Protein AF-A0A5Q4YXV3-F1 (afdb_monomer_lite)

Secondary structure (DSSP, 8-state):
--EEEEE--GGGHHHHHHHHHHHHHHHHHHHT----TTS-----GGGGTHHHH-TT---EEEEE--

Organism: NCBI:txid80852

Sequence (66 aa):
MEVSLVKINAESRHILENLFPYYIYDMSEYMGWFPNENGHFSFNKSSLDVYWERVDHAPYFTLKMS

Radius of gyration: 14.0 Å; chains: 1; bounding box: 31×24×39 Å

Foldseek 3Di:
DDKDWDWQDPVNLVVCQVCVQVVLVVCCVPVVDAAPPVRTSDDDSVVCVCCVPDPPHIDIDIDDDD

pLDDT: mean 93.58, std 5.07, range [67.44, 97.31]

Structure (mmCIF, N/CA/C/O backbone):
data_AF-A0A5Q4YXV3-F1
#
_entry.id   AF-A0A5Q4YXV3-F1
#
loop_
_atom_site.group_PDB
_atom_site.id
_atom_site.type_symbol
_atom_site.label_atom_id
_atom_site.label_alt_id
_atom_site.label_comp_id
_atom_site.label_asym_id
_atom_site.label_entity_id
_atom_site.label_seq_id
_atom_site.pdbx_PDB_ins_code
_atom_site.Cartn_x
_atom_site.Cartn_y
_atom_site.Cartn_z
_atom_site.occupancy
_atom_site.B_iso_or_equiv
_atom_site.auth_seq_id
_atom_site.auth_comp_id
_atom_site.auth_asym_id
_atom_site.auth_atom_id
_atom_site.pdbx_PDB_model_num
ATOM 1 N N . MET A 1 1 ? 7.164 -2.760 22.979 1.00 67.44 1 MET A N 1
ATOM 2 C CA . MET A 1 1 ? 6.751 -1.817 21.920 1.00 67.44 1 MET A CA 1
ATOM 3 C C . MET A 1 1 ? 5.340 -2.199 21.537 1.00 67.44 1 MET A C 1
ATOM 5 O O . MET A 1 1 ? 5.162 -3.297 21.030 1.00 67.44 1 MET A O 1
ATOM 9 N N . GLU A 1 2 ? 4.358 -1.369 21.880 1.00 86.38 2 GLU A N 1
ATOM 10 C CA . GLU A 1 2 ? 2.946 -1.667 21.629 1.00 86.38 2 GLU A CA 1
ATOM 11 C C . GLU A 1 2 ? 2.525 -1.029 20.300 1.00 86.38 2 GLU A C 1
ATOM 13 O O . GLU A 1 2 ? 2.799 0.146 20.037 1.00 86.38 2 GLU A O 1
ATOM 18 N N . VAL A 1 3 ? 1.944 -1.840 19.420 1.00 89.12 3 VAL A N 1
ATOM 19 C CA . VAL A 1 3 ? 1.500 -1.435 18.085 1.00 89.12 3 VAL A CA 1
ATOM 20 C C . VAL A 1 3 ? 0.032 -1.796 17.970 1.00 89.12 3 VAL A C 1
ATOM 22 O O . VAL A 1 3 ? -0.372 -2.888 18.365 1.00 89.12 3 VAL A O 1
ATOM 25 N N . SER A 1 4 ? -0.751 -0.887 17.402 1.00 93.81 4 SER A N 1
ATOM 26 C CA . SER A 1 4 ? -2.152 -1.139 17.083 1.00 93.81 4 SER A CA 1
ATOM 27 C C . SER A 1 4 ? -2.364 -1.208 15.582 1.00 93.81 4 SER A C 1
ATOM 29 O O . SER A 1 4 ? -1.699 -0.514 14.808 1.00 93.81 4 SER A O 1
ATOM 31 N N . LEU A 1 5 ? -3.297 -2.070 15.183 1.00 94.88 5 LEU A N 1
ATOM 32 C CA . LEU A 1 5 ? -3.758 -2.176 13.809 1.00 94.88 5 LEU A CA 1
ATOM 33 C C . LEU A 1 5 ? -5.085 -1.441 13.682 1.00 94.88 5 LEU A C 1
ATOM 35 O O . LEU A 1 5 ? -6.071 -1.808 14.322 1.00 94.88 5 LEU A O 1
ATOM 39 N N . VAL A 1 6 ? -5.115 -0.423 12.830 1.00 95.62 6 VAL A N 1
ATOM 40 C CA . VAL A 1 6 ? -6.332 0.327 12.514 1.00 95.62 6 VAL A CA 1
ATOM 41 C C . VAL A 1 6 ? -6.742 -0.004 11.089 1.00 95.62 6 VAL A C 1
ATOM 43 O O . VAL A 1 6 ? -5.985 0.251 10.154 1.00 95.62 6 VAL A O 1
ATOM 46 N N . LYS A 1 7 ? -7.928 -0.600 10.916 1.00 96.12 7 LYS A N 1
ATOM 47 C CA . LYS A 1 7 ? -8.447 -0.958 9.589 1.00 96.12 7 LYS A CA 1
ATOM 48 C C . LYS A 1 7 ? -8.613 0.305 8.743 1.00 96.12 7 LYS A C 1
ATOM 50 O O . LYS A 1 7 ? -9.196 1.282 9.209 1.00 96.1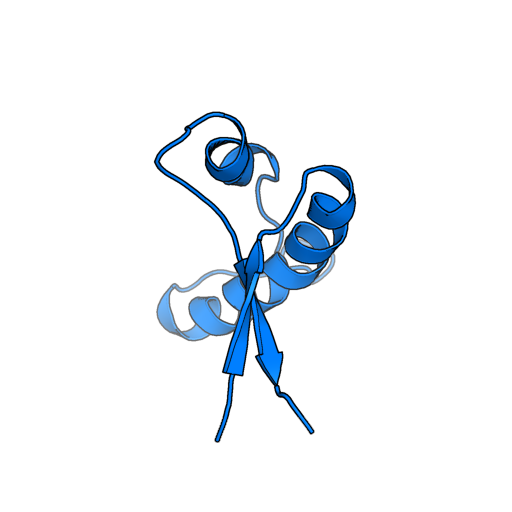2 7 LYS A O 1
ATOM 55 N N . ILE A 1 8 ? -8.147 0.273 7.498 1.00 97.31 8 ILE A N 1
ATOM 56 C CA . ILE A 1 8 ? -8.275 1.407 6.578 1.00 97.31 8 ILE A CA 1
ATOM 57 C C . ILE A 1 8 ? -9.669 1.364 5.947 1.00 97.31 8 ILE A C 1
ATOM 59 O O . ILE A 1 8 ? -10.003 0.458 5.180 1.00 97.31 8 ILE A O 1
ATOM 63 N N . ASN A 1 9 ? -10.506 2.341 6.286 1.00 94.94 9 ASN A N 1
ATOM 64 C CA . ASN A 1 9 ? -11.814 2.510 5.660 1.00 94.94 9 ASN A CA 1
ATOM 65 C C . ASN A 1 9 ? -11.685 3.165 4.269 1.00 94.94 9 ASN A C 1
ATOM 67 O O . ASN A 1 9 ? -10.624 3.669 3.898 1.00 94.94 9 ASN A O 1
ATOM 71 N N . ALA A 1 10 ? -12.770 3.159 3.490 1.00 93.31 10 ALA A N 1
ATOM 72 C CA . ALA A 1 10 ? -12.775 3.738 2.144 1.00 93.31 10 ALA A CA 1
ATOM 73 C C . ALA A 1 10 ? -12.423 5.240 2.141 1.00 93.31 10 ALA A C 1
ATOM 75 O O . ALA A 1 10 ? -11.728 5.708 1.244 1.00 93.31 10 ALA A O 1
ATOM 76 N N . GLU A 1 11 ? -12.829 5.984 3.173 1.00 96.25 11 GLU A N 1
ATOM 77 C CA . GLU A 1 11 ? -12.532 7.417 3.334 1.00 96.25 11 GLU A CA 1
ATOM 78 C C . GLU A 1 11 ? -11.021 7.680 3.453 1.00 96.25 11 GLU A C 1
ATOM 80 O O . GLU A 1 11 ? -10.498 8.655 2.913 1.00 96.25 11 GLU A O 1
ATOM 85 N N . SER A 1 12 ? -10.298 6.766 4.102 1.00 96.62 12 SER A N 1
ATOM 86 C CA . SER A 1 12 ? -8.855 6.859 4.346 1.00 96.62 12 SER A CA 1
ATOM 87 C C . SER A 1 12 ? -8.012 6.187 3.258 1.00 96.62 12 SER A C 1
ATOM 89 O O . SER A 1 12 ? -6.784 6.210 3.332 1.00 96.62 12 SER A O 1
ATOM 91 N N . ARG A 1 13 ? -8.637 5.607 2.223 1.00 96.44 13 ARG A N 1
ATOM 92 C CA . ARG A 1 13 ? -7.949 4.917 1.117 1.00 96.44 13 ARG A CA 1
ATOM 93 C C . ARG A 1 13 ? -6.878 5.782 0.455 1.00 96.44 13 ARG A C 1
ATOM 95 O O . ARG A 1 13 ? -5.788 5.297 0.171 1.00 96.44 13 ARG A O 1
ATOM 102 N N . HIS A 1 14 ? -7.168 7.065 0.251 1.00 96.69 14 HIS A N 1
ATOM 103 C CA . HIS A 1 14 ? -6.240 8.006 -0.378 1.00 96.69 14 HIS A CA 1
ATOM 104 C C . HIS A 1 14 ? -4.905 8.127 0.382 1.00 96.69 14 HIS A C 1
ATOM 106 O O . HIS A 1 14 ? -3.868 8.357 -0.233 1.00 96.69 14 HIS A O 1
ATOM 112 N N . ILE A 1 15 ? -4.907 7.924 1.705 1.00 96.69 15 ILE A N 1
ATOM 113 C CA . ILE A 1 15 ? -3.689 7.932 2.522 1.00 96.69 15 ILE A CA 1
ATOM 114 C C . ILE A 1 15 ? -2.815 6.731 2.153 1.00 96.69 15 ILE A C 1
ATOM 116 O O . ILE A 1 15 ? -1.626 6.906 1.899 1.00 96.69 15 ILE A O 1
ATOM 120 N N . LEU A 1 16 ? -3.397 5.527 2.051 1.00 96.69 16 LEU A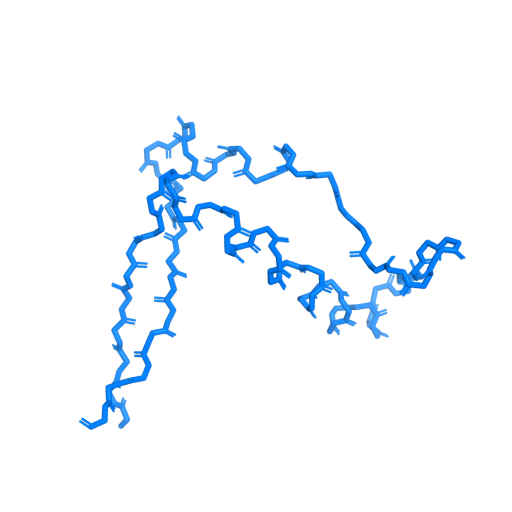 N 1
ATOM 121 C CA . LEU A 1 16 ? -2.667 4.341 1.593 1.00 96.69 16 LEU A CA 1
ATOM 122 C C . LEU A 1 16 ? -2.123 4.547 0.177 1.00 96.69 16 LEU A C 1
ATOM 124 O O . LEU A 1 16 ? -0.960 4.254 -0.070 1.00 96.69 16 LEU A O 1
ATOM 128 N N . GLU A 1 17 ? -2.936 5.078 -0.737 1.00 96.81 17 GLU A N 1
ATOM 129 C CA . GLU A 1 17 ? -2.514 5.327 -2.119 1.00 96.81 17 GLU A CA 1
ATOM 130 C C . GLU A 1 17 ? -1.340 6.305 -2.217 1.00 96.81 17 GLU A C 1
ATOM 132 O O . GLU A 1 17 ? -0.475 6.130 -3.070 1.00 96.81 17 GLU A O 1
ATOM 137 N N . ASN A 1 18 ? -1.292 7.309 -1.340 1.00 95.94 18 ASN A N 1
ATOM 138 C CA . ASN A 1 18 ? -0.187 8.262 -1.275 1.00 95.94 18 ASN A CA 1
ATOM 139 C C . ASN A 1 18 ? 1.076 7.648 -0.655 1.00 95.94 18 ASN A C 1
ATOM 141 O O . ASN A 1 18 ? 2.182 8.066 -0.987 1.00 95.94 18 ASN A O 1
ATOM 145 N N . LEU A 1 19 ? 0.923 6.659 0.231 1.00 95.38 19 LEU A N 1
ATOM 146 C CA . LEU A 1 19 ? 2.044 5.940 0.839 1.00 95.38 19 LEU A CA 1
ATOM 147 C C . LEU A 1 19 ? 2.587 4.820 -0.061 1.00 95.38 19 LEU A C 1
ATOM 149 O O . LEU A 1 19 ? 3.771 4.498 0.005 1.00 95.38 19 LEU A O 1
ATOM 153 N N . PHE A 1 20 ? 1.744 4.238 -0.916 1.00 96.00 20 PHE A N 1
ATOM 154 C CA . PHE A 1 20 ? 2.083 3.071 -1.732 1.00 96.00 20 PHE A CA 1
ATOM 155 C C . PHE A 1 20 ? 3.356 3.230 -2.596 1.00 96.00 20 PHE A C 1
ATOM 157 O O . PHE A 1 20 ? 4.165 2.300 -2.620 1.00 96.00 20 PHE A O 1
ATOM 164 N N . PRO A 1 21 ? 3.618 4.394 -3.231 1.00 95.88 21 PRO A N 1
ATOM 165 C CA . PRO A 1 21 ? 4.853 4.639 -3.977 1.00 95.88 21 PRO A CA 1
ATOM 166 C C . PRO A 1 21 ? 6.136 4.413 -3.174 1.00 95.88 21 PRO A C 1
ATOM 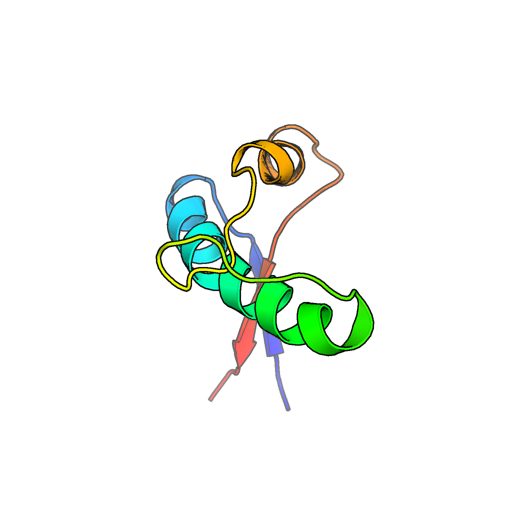168 O O . PRO A 1 21 ? 7.131 3.973 -3.743 1.00 95.88 21 PRO A O 1
ATOM 171 N N . TYR A 1 22 ? 6.129 4.663 -1.860 1.00 95.38 22 TYR A N 1
ATOM 172 C CA . TYR A 1 22 ? 7.307 4.447 -1.016 1.00 95.38 22 TYR A CA 1
ATOM 173 C C . TYR A 1 22 ? 7.611 2.960 -0.813 1.00 95.38 22 TYR A C 1
ATOM 175 O O . TYR A 1 22 ? 8.777 2.582 -0.783 1.00 95.38 22 TYR A O 1
ATOM 183 N N . TYR A 1 23 ? 6.587 2.104 -0.752 1.00 94.44 23 TYR A N 1
ATOM 184 C CA . TYR A 1 23 ? 6.789 0.651 -0.723 1.00 94.44 23 TYR A CA 1
ATOM 185 C C . TYR A 1 23 ? 7.337 0.135 -2.057 1.00 94.44 23 TYR A C 1
ATOM 187 O O . TYR A 1 23 ? 8.167 -0.767 -2.081 1.00 94.44 23 TYR A O 1
ATOM 195 N N . ILE A 1 24 ? 6.892 0.715 -3.176 1.00 95.56 24 ILE A N 1
ATOM 196 C CA . ILE A 1 24 ? 7.419 0.373 -4.504 1.00 95.56 24 ILE A CA 1
ATOM 197 C C . ILE A 1 24 ? 8.872 0.818 -4.628 1.00 95.56 24 ILE A C 1
ATOM 199 O O . ILE A 1 24 ? 9.680 0.055 -5.143 1.00 95.56 24 ILE A O 1
ATOM 203 N N . TYR A 1 25 ? 9.205 2.014 -4.140 1.00 95.94 25 TYR A N 1
ATOM 204 C CA . TYR A 1 25 ? 10.582 2.495 -4.074 1.00 95.94 25 TYR A CA 1
ATOM 205 C C . TYR A 1 25 ? 11.476 1.539 -3.275 1.00 95.94 25 TYR A C 1
ATOM 207 O O . TYR A 1 25 ? 12.511 1.124 -3.785 1.00 95.94 25 TYR A O 1
ATOM 215 N N . ASP A 1 26 ? 11.051 1.122 -2.082 1.00 95.62 26 ASP A N 1
ATOM 216 C CA . ASP A 1 26 ? 11.808 0.180 -1.247 1.00 95.62 26 ASP A CA 1
ATOM 217 C C . ASP A 1 26 ? 12.018 -1.174 -1.953 1.00 95.62 26 ASP A C 1
ATOM 219 O O . ASP A 1 26 ? 13.125 -1.701 -2.024 1.00 95.62 26 ASP A O 1
ATOM 223 N N . MET A 1 27 ? 10.974 -1.702 -2.601 1.00 94.75 27 MET A N 1
ATOM 224 C CA . MET A 1 27 ? 11.079 -2.935 -3.391 1.00 94.75 27 MET A CA 1
ATOM 225 C C . MET A 1 27 ? 11.893 -2.765 -4.683 1.00 94.75 27 MET A C 1
ATOM 227 O O . MET A 1 27 ? 12.448 -3.740 -5.191 1.00 94.75 27 MET A O 1
ATOM 231 N N . SER A 1 28 ? 11.971 -1.553 -5.238 1.00 95.25 28 SER A N 1
ATOM 232 C CA . SER A 1 28 ? 12.604 -1.300 -6.536 1.00 95.25 28 SER A CA 1
ATOM 233 C C . SER A 1 28 ? 14.084 -1.678 -6.566 1.00 95.25 28 SER A C 1
ATOM 235 O O . SER A 1 28 ? 14.552 -2.150 -7.604 1.00 95.25 28 SER A O 1
ATOM 237 N N . GLU A 1 29 ? 14.771 -1.575 -5.421 1.00 92.88 29 GLU A N 1
ATOM 238 C CA . GLU A 1 29 ? 16.169 -1.983 -5.236 1.00 92.88 29 GLU A CA 1
ATOM 239 C C . GLU A 1 29 ? 16.399 -3.446 -5.642 1.00 92.88 29 GLU A C 1
ATOM 241 O O . GLU A 1 29 ? 17.418 -3.777 -6.247 1.00 92.88 29 GLU A O 1
ATOM 246 N N . TYR A 1 30 ? 15.420 -4.312 -5.375 1.00 94.62 30 TYR A N 1
ATOM 247 C CA . TYR A 1 30 ? 15.506 -5.749 -5.640 1.00 94.62 30 TYR A CA 1
ATOM 248 C C . TYR A 1 30 ? 14.768 -6.172 -6.910 1.00 94.62 30 TYR A C 1
ATOM 250 O O . TYR A 1 30 ? 15.105 -7.187 -7.517 1.00 94.62 30 TYR A O 1
ATOM 258 N N . MET A 1 31 ? 13.756 -5.405 -7.318 1.00 93.06 31 MET A N 1
ATOM 259 C CA . MET A 1 31 ? 12.857 -5.768 -8.416 1.00 93.06 31 MET A CA 1
ATOM 260 C C . MET A 1 31 ? 13.272 -5.177 -9.770 1.00 93.06 31 MET A C 1
ATOM 262 O O . MET A 1 31 ? 12.688 -5.535 -10.794 1.00 93.06 31 MET A O 1
ATOM 266 N N . GLY A 1 32 ? 14.256 -4.271 -9.798 1.00 91.94 32 GLY A N 1
ATOM 267 C CA . GLY A 1 32 ? 14.675 -3.586 -11.024 1.00 91.94 32 GLY A CA 1
ATOM 268 C C . GLY A 1 32 ? 13.593 -2.656 -11.579 1.00 91.94 32 GLY A C 1
ATOM 269 O O . GLY A 1 32 ? 13.491 -2.470 -12.791 1.00 91.94 32 GLY A O 1
ATOM 270 N N . TRP A 1 33 ? 12.740 -2.114 -10.705 1.00 94.31 33 TRP A N 1
ATOM 271 C CA . TRP A 1 33 ? 11.708 -1.157 -11.090 1.00 94.31 33 TRP A CA 1
ATOM 272 C C . TRP A 1 33 ? 12.292 0.248 -11.180 1.00 94.31 33 TRP A C 1
ATOM 274 O O . TRP A 1 33 ? 13.076 0.664 -10.334 1.00 94.31 33 TRP A O 1
ATOM 284 N N . PHE A 1 34 ? 11.873 0.995 -12.196 1.00 94.50 34 PHE A N 1
ATOM 285 C CA . PHE A 1 34 ? 12.324 2.363 -12.420 1.00 94.50 34 PHE A CA 1
ATOM 286 C C . PHE A 1 34 ? 11.167 3.342 -12.211 1.00 94.50 34 PHE A C 1
ATOM 288 O O . PHE A 1 34 ? 10.012 2.990 -12.481 1.00 94.50 34 PHE A O 1
ATOM 295 N N . PRO A 1 35 ? 11.449 4.569 -11.742 1.00 95.44 35 PRO A N 1
ATOM 29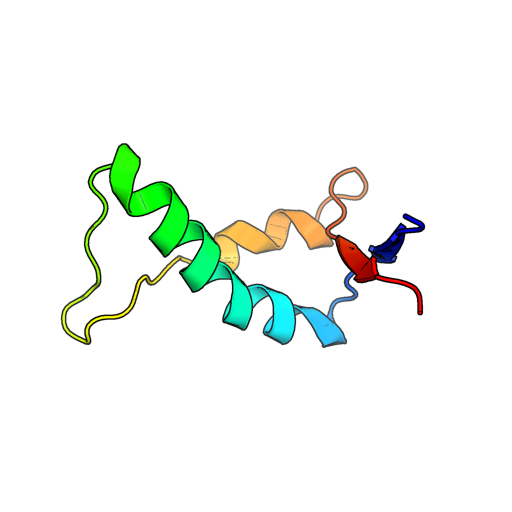6 C CA . PRO A 1 35 ? 10.440 5.612 -11.704 1.00 95.44 35 PRO A CA 1
ATOM 297 C C . PRO A 1 35 ? 9.988 5.964 -13.127 1.00 95.44 35 PRO A C 1
ATOM 299 O O . PRO A 1 35 ? 10.701 5.738 -14.107 1.00 95.44 35 PRO A O 1
ATOM 302 N N . ASN A 1 36 ? 8.797 6.543 -13.242 1.00 94.38 36 ASN A N 1
ATOM 303 C CA . ASN A 1 36 ? 8.312 7.084 -14.507 1.00 94.38 36 ASN A CA 1
ATOM 304 C C . ASN A 1 36 ? 9.077 8.359 -14.916 1.00 94.38 36 ASN A C 1
ATOM 306 O O . ASN A 1 36 ? 9.949 8.842 -14.196 1.00 94.38 36 ASN A O 1
ATOM 310 N N . GLU A 1 37 ? 8.711 8.938 -16.060 1.00 96.12 37 GLU A N 1
ATOM 311 C CA . GLU A 1 37 ? 9.365 10.127 -16.635 1.00 96.12 37 GLU A CA 1
ATOM 312 C C . GLU A 1 37 ? 9.366 11.358 -15.709 1.00 96.12 37 GLU A C 1
ATOM 314 O O . GLU A 1 37 ? 10.226 12.224 -15.839 1.00 96.12 37 GLU A O 1
ATOM 319 N N . ASN A 1 38 ? 8.451 11.418 -14.737 1.00 94.94 38 ASN A N 1
ATOM 320 C CA . ASN A 1 38 ? 8.374 12.493 -13.744 1.00 94.94 38 ASN A CA 1
ATOM 321 C C . ASN A 1 38 ? 9.158 12.181 -12.456 1.00 94.94 38 ASN A C 1
ATOM 323 O O . ASN A 1 38 ? 9.064 12.926 -11.484 1.00 94.94 38 ASN A O 1
ATOM 327 N N . GLY A 1 39 ? 9.892 11.066 -12.411 1.00 93.31 39 GLY A N 1
ATOM 328 C CA . GLY A 1 39 ? 10.638 10.633 -11.230 1.00 93.31 39 GLY A CA 1
ATOM 329 C C . GLY A 1 39 ? 9.781 9.959 -10.153 1.00 93.31 39 GLY A C 1
ATOM 330 O O . GLY A 1 39 ? 10.244 9.801 -9.027 1.00 93.31 39 GLY A O 1
ATOM 331 N N . HIS A 1 40 ? 8.545 9.545 -10.460 1.00 93.00 40 HIS A N 1
ATOM 332 C CA . HIS A 1 40 ? 7.649 8.912 -9.485 1.00 93.00 40 HIS A CA 1
ATOM 333 C C . HIS A 1 40 ? 7.556 7.391 -9.660 1.00 93.00 40 HIS A C 1
ATOM 335 O O . HIS A 1 40 ? 7.382 6.888 -10.770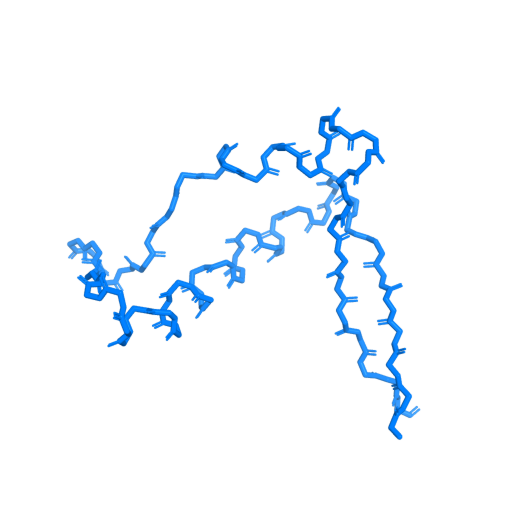 1.00 93.00 40 HIS A O 1
ATOM 341 N N . PHE A 1 41 ? 7.548 6.657 -8.545 1.00 95.44 41 PHE A N 1
ATOM 342 C CA . PHE A 1 41 ? 7.185 5.237 -8.512 1.00 95.44 41 PHE A CA 1
ATOM 343 C C . PHE A 1 41 ? 5.662 5.076 -8.555 1.00 95.44 41 PHE A C 1
ATOM 345 O O . PHE A 1 41 ? 4.980 5.000 -7.536 1.00 95.44 41 PHE A O 1
ATOM 352 N N . SER A 1 42 ? 5.115 5.095 -9.769 1.00 92.81 42 SER A N 1
ATOM 353 C CA . SER A 1 42 ? 3.676 4.979 -10.009 1.00 92.81 42 SER A CA 1
ATOM 354 C C . SER A 1 42 ? 3.180 3.535 -9.980 1.00 92.81 42 SER A C 1
ATOM 356 O O . SER A 1 42 ? 3.912 2.601 -10.292 1.00 92.81 42 SER 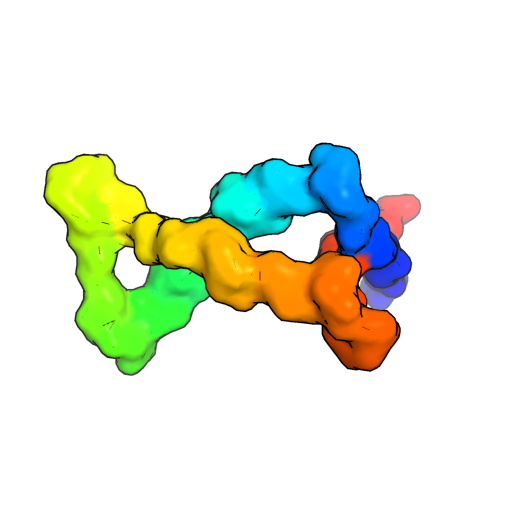A O 1
ATOM 358 N N . PHE A 1 43 ? 1.892 3.371 -9.691 1.00 94.25 43 PHE A N 1
ATOM 359 C CA . PHE A 1 43 ? 1.193 2.090 -9.731 1.00 94.25 43 PHE A CA 1
ATOM 360 C C . PHE A 1 43 ? -0.246 2.269 -10.205 1.00 94.25 43 PHE A C 1
ATOM 362 O O . PHE A 1 43 ? -0.796 3.372 -10.175 1.00 94.25 43 PHE A O 1
ATOM 369 N N . ASN A 1 44 ? -0.866 1.170 -10.631 1.00 95.12 44 ASN A N 1
ATOM 370 C CA . ASN A 1 44 ? -2.291 1.155 -10.930 1.00 95.12 44 ASN A CA 1
ATOM 371 C C . ASN A 1 44 ? -3.093 1.144 -9.621 1.00 95.12 44 ASN A C 1
ATOM 373 O O . ASN A 1 44 ? -3.131 0.120 -8.950 1.00 95.12 44 ASN A O 1
ATOM 377 N N . LYS A 1 45 ? -3.773 2.245 -9.284 1.00 94.69 45 LYS A N 1
ATOM 378 C CA . LYS A 1 45 ? -4.586 2.354 -8.058 1.00 94.69 45 LYS A CA 1
ATOM 379 C C . LYS A 1 45 ? -5.661 1.276 -7.930 1.00 94.69 45 LYS A C 1
ATOM 381 O O . LYS A 1 45 ? -5.955 0.861 -6.812 1.00 94.69 45 LYS A O 1
ATOM 386 N N . SER A 1 46 ? -6.202 0.792 -9.048 1.00 96.38 46 SER A N 1
ATOM 387 C CA . SER A 1 46 ? -7.196 -0.284 -9.036 1.00 96.38 46 SER A CA 1
ATOM 388 C C . SER A 1 46 ? -6.636 -1.629 -8.576 1.00 96.38 46 SER A C 1
ATOM 390 O O . SER A 1 46 ? -7.399 -2.501 -8.178 1.00 96.38 46 SER A O 1
ATOM 392 N N . SER A 1 47 ? -5.309 -1.813 -8.534 1.00 94.69 47 SER A N 1
ATOM 393 C CA . SER A 1 47 ? -4.727 -3.015 -7.919 1.00 94.69 47 SER A CA 1
ATOM 394 C C . SER A 1 47 ? -5.041 -3.124 -6.422 1.00 94.69 47 SER A C 1
ATOM 396 O O . SER A 1 47 ? -4.977 -4.219 -5.867 1.00 94.69 47 SER A O 1
ATOM 398 N N . LEU A 1 48 ? -5.404 -2.010 -5.776 1.00 95.81 48 LEU A N 1
ATOM 399 C CA . LEU A 1 48 ? -5.785 -1.968 -4.368 1.00 95.81 48 LEU A CA 1
ATOM 400 C C . LEU A 1 48 ? -7.287 -2.203 -4.141 1.00 95.81 48 LEU A C 1
ATOM 402 O O . LEU A 1 48 ? -7.679 -2.389 -2.993 1.00 95.81 48 LEU A O 1
ATOM 406 N N . ASP A 1 49 ? -8.131 -2.229 -5.181 1.00 95.94 49 ASP A N 1
ATOM 407 C CA . ASP A 1 49 ? -9.595 -2.375 -5.040 1.00 95.94 49 ASP A CA 1
ATOM 408 C C . ASP A 1 49 ? -9.978 -3.654 -4.275 1.00 95.94 49 ASP A C 1
ATOM 410 O O . ASP A 1 49 ? -10.892 -3.652 -3.446 1.00 95.94 49 ASP A O 1
ATOM 414 N N . VAL A 1 50 ? -9.177 -4.710 -4.447 1.00 95.56 50 VAL A N 1
ATOM 415 C CA . VAL A 1 50 ? -9.318 -6.010 -3.776 1.00 95.56 50 VAL A CA 1
ATOM 416 C C . VAL A 1 50 ? -9.463 -5.905 -2.251 1.00 95.56 50 VAL A C 1
ATOM 418 O O . VAL A 1 50 ? -10.157 -6.719 -1.646 1.00 95.56 50 VAL A O 1
ATOM 421 N N . TYR A 1 51 ? -8.854 -4.889 -1.633 1.00 95.38 51 TYR A N 1
ATOM 422 C CA . TYR A 1 51 ? -8.883 -4.647 -0.189 1.00 95.38 51 TYR A CA 1
ATOM 423 C C . TYR A 1 51 ? -10.223 -4.106 0.337 1.00 95.38 51 TYR A C 1
ATOM 425 O O . TYR A 1 51 ? -10.436 -4.060 1.550 1.00 95.38 51 TYR A O 1
ATOM 433 N N . TRP A 1 52 ? -11.117 -3.671 -0.552 1.00 94.88 52 TRP A N 1
ATOM 434 C CA . TRP A 1 52 ? -12.458 -3.192 -0.199 1.00 94.88 52 TRP A CA 1
ATOM 435 C C . TRP A 1 52 ? -13.577 -3.989 -0.873 1.00 94.88 52 TRP A C 1
ATOM 437 O O . TRP A 1 52 ? -14.714 -3.932 -0.411 1.00 94.88 52 TRP A O 1
ATOM 447 N N . GLU A 1 53 ? -13.271 -4.760 -1.916 1.00 94.88 53 GLU A N 1
ATOM 448 C CA . GLU A 1 53 ? -14.236 -5.636 -2.590 1.00 94.88 53 GLU A CA 1
ATOM 449 C C . GLU A 1 53 ? -14.387 -7.000 -1.907 1.00 94.88 53 GLU A C 1
ATOM 451 O O . GLU A 1 53 ? -15.470 -7.589 -1.916 1.00 94.88 53 GLU A O 1
ATOM 456 N N . ARG A 1 54 ? -13.313 -7.521 -1.303 1.00 95.25 54 ARG A N 1
ATOM 457 C CA . ARG A 1 54 ? -13.308 -8.851 -0.690 1.00 95.25 54 ARG A CA 1
ATOM 458 C C . ARG A 1 54 ? -13.347 -8.777 0.830 1.00 95.25 54 ARG A C 1
ATOM 460 O O . ARG A 1 54 ? -12.519 -8.133 1.459 1.00 95.25 54 ARG A O 1
ATOM 467 N N . VAL A 1 55 ? -14.266 -9.525 1.441 1.00 90.19 55 VAL A N 1
ATOM 468 C CA . VAL A 1 55 ? -14.425 -9.558 2.908 1.00 90.19 55 VAL A CA 1
ATOM 469 C C . VAL A 1 55 ? -13.218 -10.164 3.638 1.00 90.19 55 VAL A C 1
ATOM 471 O O . VAL A 1 55 ? -12.967 -9.826 4.793 1.00 90.19 55 VAL A O 1
ATOM 474 N N . ASP A 1 56 ? -12.465 -11.041 2.969 1.00 94.12 56 ASP A N 1
ATOM 475 C CA . ASP A 1 56 ? -11.291 -11.736 3.508 1.00 94.12 56 ASP A CA 1
ATOM 476 C C . ASP A 1 56 ? -9.975 -10.965 3.300 1.00 94.12 56 ASP A C 1
ATOM 478 O O . ASP A 1 56 ? -8.929 -11.410 3.766 1.00 94.12 56 ASP A O 1
ATOM 482 N N . HIS A 1 57 ? -10.010 -9.812 2.623 1.00 92.88 57 HIS A N 1
ATOM 483 C CA . HIS A 1 57 ? -8.849 -8.954 2.392 1.00 92.88 57 HIS A CA 1
ATOM 484 C C . HIS A 1 57 ? -9.110 -7.592 3.024 1.00 92.88 57 HIS A C 1
ATOM 486 O O . HIS A 1 57 ? -9.939 -6.827 2.549 1.00 92.88 57 HIS A O 1
ATOM 492 N N . ALA A 1 58 ? -8.403 -7.282 4.109 1.00 93.94 58 ALA A N 1
ATOM 493 C CA . ALA A 1 58 ? -8.560 -6.020 4.818 1.00 93.94 58 ALA A CA 1
ATOM 494 C C . ALA A 1 58 ? -7.201 -5.323 4.992 1.00 93.94 58 ALA A C 1
ATOM 496 O O . ALA A 1 58 ? -6.257 -5.945 5.484 1.00 93.94 58 ALA A O 1
ATOM 497 N N . PRO A 1 59 ? -7.092 -4.040 4.620 1.00 96.38 59 PRO A N 1
ATOM 498 C CA . PRO A 1 59 ? -5.881 -3.259 4.805 1.00 96.38 59 PRO A CA 1
ATOM 499 C C . PRO A 1 59 ? -5.869 -2.606 6.199 1.00 96.38 59 PRO A C 1
ATOM 501 O O . PRO A 1 59 ? -6.920 -2.226 6.729 1.00 96.38 59 PRO A O 1
ATOM 504 N N . TYR A 1 60 ? -4.681 -2.442 6.791 1.00 96.44 60 TYR A N 1
ATOM 505 C CA . TYR A 1 60 ? -4.497 -1.852 8.124 1.00 96.44 60 TYR A CA 1
ATOM 506 C C . TYR A 1 60 ? -3.312 -0.884 8.153 1.00 96.44 60 TYR A C 1
ATOM 508 O O . TYR A 1 60 ? -2.272 -1.157 7.558 1.00 96.44 60 TYR A O 1
ATOM 516 N N . PHE A 1 61 ? -3.441 0.207 8.906 1.00 95.50 61 PHE A N 1
ATOM 517 C CA . PHE A 1 61 ? -2.305 1.014 9.340 1.00 95.50 61 PHE A CA 1
ATOM 518 C C . PHE A 1 61 ? -1.739 0.463 10.650 1.00 95.50 61 PHE A C 1
ATOM 520 O O . PHE A 1 61 ? -2.491 0.159 11.578 1.00 95.50 61 PHE A O 1
ATOM 527 N N . THR A 1 62 ? -0.412 0.384 10.740 1.00 93.62 62 THR A N 1
ATOM 528 C CA . THR A 1 62 ? 0.306 0.131 11.993 1.00 93.62 62 THR A CA 1
ATOM 529 C C . THR A 1 62 ? 0.568 1.457 12.694 1.00 93.62 62 THR A C 1
ATOM 531 O O . THR A 1 62 ? 1.357 2.268 12.206 1.00 93.62 62 THR A O 1
ATOM 534 N N . LEU A 1 63 ? -0.065 1.685 13.841 1.00 90.25 63 LEU A N 1
ATOM 535 C CA . LEU A 1 63 ? 0.159 2.884 14.645 1.00 90.25 63 LEU A CA 1
ATOM 536 C C . LEU A 1 63 ? 0.978 2.538 15.883 1.00 90.25 63 LEU A C 1
ATOM 538 O O . LEU A 1 63 ? 0.634 1.628 16.644 1.00 90.25 63 LEU A O 1
ATOM 542 N N . LYS A 1 64 ? 2.058 3.294 16.087 1.00 88.00 64 LYS A N 1
ATOM 543 C CA . LYS A 1 64 ? 2.840 3.247 17.320 1.00 88.00 64 LYS A CA 1
ATOM 544 C C . LYS A 1 64 ? 2.063 3.971 18.416 1.00 88.00 64 LYS A C 1
ATOM 546 O O . LYS A 1 64 ? 1.726 5.140 18.249 1.00 88.00 64 LYS A O 1
ATOM 551 N N . MET A 1 65 ? 1.812 3.285 19.526 1.00 74.81 65 MET A N 1
ATOM 552 C CA . MET A 1 65 ? 1.252 3.914 20.720 1.00 74.81 65 MET A CA 1
ATOM 553 C C . MET A 1 65 ? 2.389 4.559 21.526 1.00 74.81 65 MET A C 1
ATOM 555 O O . MET A 1 65 ? 3.466 3.967 21.662 1.00 74.81 65 MET A O 1
ATOM 559 N N . SER A 1 66 ? 2.178 5.805 21.959 1.00 75.62 66 SER A N 1
ATOM 560 C CA . SER A 1 66 ? 3.113 6.596 22.772 1.00 75.62 66 SER A CA 1
ATOM 561 C C . SER A 1 66 ? 2.822 6.453 24.253 1.00 75.62 66 SER A C 1
ATOM 563 O O . SER A 1 66 ? 1.625 6.602 24.590 1.00 75.62 66 SER A O 1
#